Protein AF-A0A1H4UW12-F1 (afdb_monomer_lite)

Organism: Tsukamurella tyrosinosolvens (NCBI:txid57704)

Secondary structure (DSSP, 8-state):
--EEEEEEE----TTT-GGGSTT--SHHHHHHHHHHHS-HHHHHHS-SEEEEEEE--

Foldseek 3Di:
DKDKDKDFAAFQPCPVCVVQQPPDPDSVSSVVVCVVPPDPVVSNVRGPDMDMDTDDD

Structure (mmCIF, N/CA/C/O backbone):
data_AF-A0A1H4UW12-F1
#
_entry.id   AF-A0A1H4UW12-F1
#
loop_
_atom_site.group_PDB
_atom_site.id
_atom_site.type_symbol
_atom_site.label_atom_id
_atom_site.label_alt_id
_atom_site.label_comp_id
_atom_site.label_asym_id
_atom_site.label_entity_id
_atom_site.label_seq_id
_atom_site.pdbx_PDB_ins_code
_atom_site.Cartn_x
_atom_site.Cartn_y
_atom_site.Cartn_z
_atom_site.occupancy
_atom_site.B_iso_or_equiv
_atom_site.auth_seq_id
_atom_site.auth_comp_id
_atom_site.auth_asym_id
_atom_site.auth_atom_id
_atom_site.pdbx_PDB_model_num
ATOM 1 N N . MET A 1 1 ? -13.494 -10.068 17.420 1.00 87.44 1 MET A N 1
ATOM 2 C CA . MET A 1 1 ? -12.396 -9.725 18.370 1.00 87.44 1 MET A CA 1
ATOM 3 C C . MET A 1 1 ? -11.901 -8.383 17.898 1.00 87.44 1 MET A C 1
ATOM 5 O O . MET A 1 1 ? -11.507 -8.332 16.738 1.00 87.44 1 MET A O 1
ATOM 9 N N . PRO A 1 2 ? -11.897 -7.342 18.744 1.00 93.88 2 PRO A N 1
ATOM 10 C CA . PRO A 1 2 ? -11.587 -6.005 18.275 1.00 93.88 2 PRO A CA 1
ATOM 11 C C . PRO A 1 2 ? -10.182 -5.962 17.683 1.00 93.88 2 PRO A C 1
ATOM 13 O O . PRO A 1 2 ? -9.226 -6.473 18.278 1.00 93.88 2 PRO A O 1
ATOM 16 N N . HIS A 1 3 ? -10.066 -5.365 16.504 1.00 95.00 3 HIS A N 1
ATOM 17 C CA . HIS A 1 3 ? -8.811 -5.243 15.781 1.00 95.00 3 HIS A CA 1
ATOM 18 C C . HIS A 1 3 ? -8.663 -3.851 15.170 1.00 95.00 3 HIS A C 1
ATOM 20 O O . HIS A 1 3 ? -9.622 -3.099 15.019 1.00 95.00 3 HIS A O 1
ATOM 26 N N . ILE A 1 4 ? -7.427 -3.479 14.846 1.00 95.75 4 ILE A N 1
ATOM 27 C CA . ILE A 1 4 ? -7.133 -2.213 14.176 1.00 95.75 4 ILE A CA 1
ATOM 28 C C . ILE A 1 4 ? -6.991 -2.502 12.688 1.00 95.75 4 ILE A C 1
ATOM 30 O O . ILE A 1 4 ? -6.174 -3.334 12.292 1.00 95.75 4 ILE A O 1
ATOM 34 N N . ARG A 1 5 ? -7.764 -1.792 11.872 1.00 94.88 5 ARG A N 1
ATOM 35 C CA . ARG A 1 5 ? -7.571 -1.723 10.428 1.00 94.88 5 ARG A CA 1
ATOM 36 C C . ARG A 1 5 ? -6.772 -0.466 10.099 1.00 94.88 5 ARG A C 1
ATOM 38 O O . ARG A 1 5 ? -7.117 0.622 10.560 1.00 94.88 5 ARG A O 1
ATOM 45 N N . ILE A 1 6 ? -5.715 -0.635 9.313 1.00 93.44 6 ILE A N 1
ATOM 46 C CA . ILE A 1 6 ? -4.901 0.457 8.781 1.00 93.44 6 ILE A CA 1
ATOM 47 C C . ILE A 1 6 ? -5.044 0.423 7.263 1.00 93.44 6 ILE A C 1
ATOM 49 O O . ILE A 1 6 ? -4.680 -0.572 6.639 1.00 93.44 6 ILE A O 1
ATOM 53 N N . ASP A 1 7 ? -5.580 1.493 6.688 1.00 93.19 7 ASP A N 1
ATOM 54 C CA . ASP A 1 7 ? -5.671 1.694 5.246 1.00 93.19 7 ASP A CA 1
ATOM 55 C C . ASP A 1 7 ? -4.623 2.735 4.840 1.00 93.19 7 ASP A C 1
ATOM 57 O O . ASP A 1 7 ? -4.633 3.859 5.341 1.00 93.19 7 ASP A O 1
ATOM 61 N N . ALA A 1 8 ? -3.700 2.353 3.959 1.00 90.81 8 ALA A N 1
ATOM 62 C CA . ALA A 1 8 ? -2.636 3.218 3.463 1.00 90.81 8 ALA A CA 1
ATOM 63 C C . ALA A 1 8 ? -2.849 3.497 1.974 1.00 90.81 8 ALA A C 1
ATOM 65 O O . ALA A 1 8 ? -3.015 2.566 1.184 1.00 90.81 8 ALA A O 1
ATOM 66 N N . TYR A 1 9 ? -2.836 4.771 1.598 1.00 90.62 9 TYR A N 1
ATOM 67 C CA . TYR A 1 9 ? -3.031 5.219 0.225 1.00 90.62 9 TYR A CA 1
ATOM 68 C C . TYR A 1 9 ? -1.733 5.825 -0.296 1.00 90.62 9 TYR A C 1
ATOM 70 O O . TYR A 1 9 ? -1.156 6.708 0.338 1.00 90.62 9 TYR A O 1
ATOM 78 N N . TYR A 1 10 ? -1.267 5.350 -1.447 1.00 89.50 10 TYR A N 1
ATOM 79 C CA . TYR A 1 10 ? -0.050 5.848 -2.080 1.00 89.50 10 TYR A CA 1
ATOM 80 C C . TYR A 1 10 ? -0.082 5.630 -3.590 1.00 89.50 10 TYR A C 1
ATOM 82 O O . TYR A 1 10 ? -0.779 4.739 -4.086 1.00 89.50 10 TYR A O 1
ATOM 90 N N . THR A 1 11 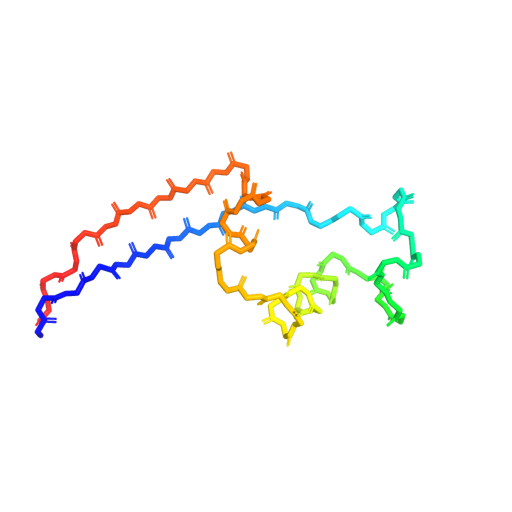? 0.692 6.433 -4.318 1.00 88.62 11 THR A N 1
ATOM 91 C CA . THR A 1 11 ? 0.879 6.287 -5.762 1.00 88.62 11 THR A CA 1
ATOM 92 C C . THR A 1 11 ? 2.295 5.777 -6.055 1.00 88.62 11 THR A C 1
ATOM 94 O O . THR A 1 11 ? 3.256 6.515 -5.838 1.00 88.62 11 THR A O 1
ATOM 97 N N . PRO A 1 12 ? 2.477 4.550 -6.581 1.00 85.62 12 PRO A N 1
ATOM 98 C CA . PRO A 1 12 ? 3.811 4.054 -6.906 1.00 85.62 12 PRO A CA 1
ATOM 99 C C . PRO A 1 12 ? 4.415 4.848 -8.068 1.00 85.62 12 PRO A C 1
ATOM 101 O O . PRO A 1 12 ? 3.755 5.117 -9.078 1.00 85.62 12 PRO A O 1
ATOM 104 N N . ASN A 1 13 ? 5.692 5.218 -7.953 1.00 77.56 13 ASN A N 1
ATOM 105 C CA . ASN A 1 13 ? 6.354 6.097 -8.917 1.00 77.56 13 ASN A CA 1
ATOM 106 C C . ASN A 1 13 ? 6.950 5.329 -10.111 1.00 77.56 13 ASN A C 1
ATOM 108 O O . ASN A 1 13 ? 8.155 5.332 -10.364 1.00 77.56 13 ASN A O 1
ATOM 112 N N . ILE A 1 14 ? 6.075 4.673 -10.874 1.00 74.44 14 ILE A N 1
ATOM 113 C CA . ILE A 1 14 ? 6.456 3.818 -12.008 1.00 74.44 14 ILE A CA 1
ATOM 114 C C . ILE A 1 14 ? 7.072 4.594 -13.189 1.00 74.44 14 ILE A C 1
ATOM 116 O O . ILE A 1 14 ? 7.735 4.012 -14.044 1.00 74.44 14 ILE A O 1
ATOM 120 N N . LYS A 1 15 ? 6.849 5.913 -13.269 1.00 67.25 15 LYS A N 1
ATOM 121 C CA . LYS A 1 15 ? 7.311 6.742 -14.395 1.00 67.25 15 LYS A CA 1
ATOM 122 C C . LYS A 1 15 ? 8.697 7.329 -14.182 1.00 67.25 15 LYS A C 1
ATOM 124 O O . LYS A 1 15 ? 9.444 7.448 -15.149 1.00 67.25 15 LYS A O 1
ATOM 129 N N . GLU A 1 16 ? 9.022 7.727 -12.957 1.00 64.56 16 GLU A N 1
ATOM 130 C CA . GLU A 1 16 ? 10.297 8.390 -12.672 1.00 64.56 16 GLU A CA 1
ATOM 131 C C . GLU A 1 16 ? 11.387 7.387 -12.292 1.00 64.56 16 GLU A C 1
ATOM 133 O O . GLU A 1 16 ? 12.564 7.675 -12.496 1.00 64.56 16 GLU A O 1
ATOM 138 N N . VAL A 1 17 ? 11.010 6.189 -11.820 1.00 70.69 17 VAL A N 1
ATOM 139 C CA . VAL A 1 17 ? 11.961 5.121 -11.482 1.00 70.69 17 VAL A CA 1
ATOM 140 C C . VAL A 1 17 ? 11.524 3.769 -12.074 1.00 70.69 17 VAL A C 1
ATOM 142 O O . VAL A 1 17 ? 11.153 2.857 -11.337 1.00 70.69 17 VAL A O 1
ATOM 145 N N . PRO A 1 18 ? 11.576 3.583 -13.409 1.00 64.00 18 PRO A N 1
ATOM 146 C CA . PRO A 1 18 ? 11.164 2.325 -14.046 1.00 64.00 18 PRO A CA 1
ATOM 147 C C . PRO A 1 18 ? 11.982 1.111 -13.577 1.00 64.00 18 PRO A C 1
ATOM 149 O O . PRO A 1 18 ? 11.485 -0.009 -13.554 1.00 64.00 18 PRO A O 1
ATOM 152 N N . GLU A 1 19 ? 13.237 1.334 -13.177 1.00 75.50 19 GLU A N 1
ATOM 153 C CA . GLU A 1 19 ? 14.134 0.293 -12.657 1.00 75.50 19 GLU A CA 1
ATOM 154 C C . GLU A 1 19 ? 13.711 -0.230 -11.275 1.00 75.50 19 GLU A C 1
ATOM 156 O O . GLU A 1 19 ? 14.076 -1.349 -10.919 1.00 75.50 19 GLU A O 1
ATOM 161 N N . ALA A 1 20 ? 12.922 0.540 -10.513 1.00 78.00 20 ALA A N 1
ATOM 162 C CA . ALA A 1 20 ? 12.414 0.115 -9.208 1.00 78.00 20 ALA A CA 1
ATOM 163 C C . ALA A 1 20 ? 11.312 -0.952 -9.321 1.00 78.00 20 ALA A C 1
ATOM 165 O O . ALA A 1 20 ? 11.093 -1.699 -8.371 1.00 78.00 20 ALA A O 1
ATOM 166 N N . TYR A 1 21 ? 10.659 -1.053 -10.485 1.00 88.12 21 TYR A N 1
ATOM 167 C CA . TYR A 1 21 ? 9.512 -1.930 -10.719 1.00 88.12 21 TYR A CA 1
ATOM 168 C C . TYR A 1 21 ? 9.740 -2.840 -11.937 1.00 88.12 21 TYR A C 1
ATOM 170 O O . TYR A 1 21 ? 9.119 -2.652 -12.990 1.00 88.12 21 TYR A O 1
ATOM 178 N N . PRO A 1 22 ? 10.648 -3.828 -11.837 1.00 86.38 22 PRO A N 1
ATOM 179 C CA . PRO A 1 22 ? 11.023 -4.671 -12.964 1.00 86.38 22 PRO A CA 1
ATOM 180 C C . PRO A 1 22 ? 9.816 -5.445 -13.508 1.00 86.38 22 PRO A C 1
ATOM 182 O O . PRO A 1 22 ? 9.267 -6.327 -12.853 1.00 86.38 22 PRO A O 1
ATOM 185 N N . GLY A 1 23 ? 9.423 -5.129 -14.743 1.00 82.69 23 GLY A N 1
ATOM 186 C CA . GLY A 1 23 ? 8.318 -5.792 -15.438 1.00 82.69 23 GLY A CA 1
ATOM 187 C C . GLY A 1 23 ? 6.932 -5.198 -15.178 1.00 82.69 23 GLY A C 1
ATOM 188 O O . GLY A 1 23 ? 5.981 -5.647 -15.812 1.00 82.69 23 GLY A O 1
ATOM 189 N N . ALA A 1 24 ? 6.802 -4.176 -14.327 1.00 88.06 24 ALA A N 1
ATOM 190 C CA . ALA A 1 24 ? 5.539 -3.465 -14.169 1.00 88.06 24 ALA A CA 1
ATOM 191 C C . ALA A 1 24 ? 5.329 -2.472 -15.323 1.00 88.06 24 ALA A C 1
ATOM 193 O O . ALA A 1 24 ? 6.201 -1.668 -15.649 1.00 88.06 24 ALA A O 1
ATOM 194 N N . THR A 1 25 ? 4.144 -2.500 -15.927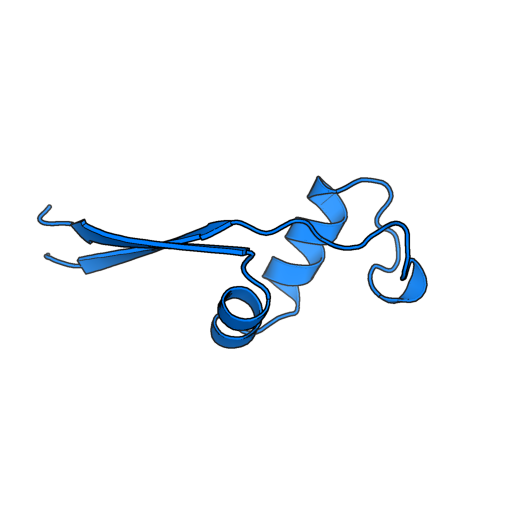 1.00 85.69 25 THR A N 1
ATOM 195 C CA . THR A 1 25 ? 3.716 -1.571 -16.987 1.00 85.69 25 THR A CA 1
ATOM 196 C C . THR A 1 25 ? 2.546 -0.687 -16.559 1.00 85.69 25 THR A C 1
ATOM 198 O O . THR A 1 25 ? 2.234 0.308 -17.217 1.00 85.69 25 THR A O 1
ATOM 201 N N . THR A 1 26 ? 1.912 -1.017 -15.433 1.00 89.25 26 THR A N 1
ATOM 202 C CA . THR A 1 26 ? 0.767 -0.304 -14.862 1.00 89.25 26 THR A CA 1
ATOM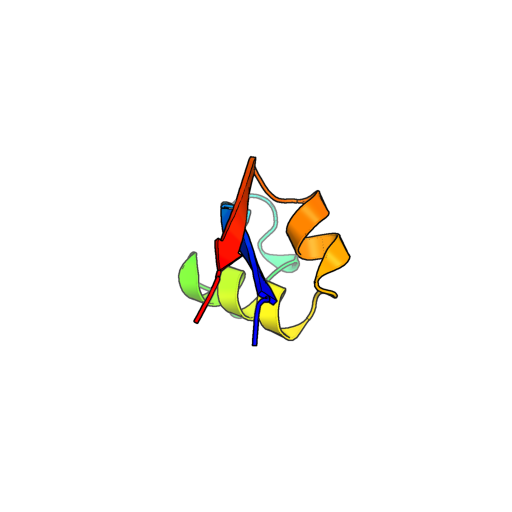 203 C C . THR A 1 26 ? 0.998 0.054 -13.394 1.00 89.25 26 THR A C 1
ATOM 205 O O . THR A 1 26 ? 1.736 -0.624 -12.683 1.00 89.25 26 THR A O 1
ATOM 208 N N . PHE A 1 27 ? 0.309 1.092 -12.902 1.00 89.06 27 PHE A N 1
ATOM 209 C CA . PHE A 1 27 ? 0.345 1.457 -11.478 1.00 89.06 27 PHE A CA 1
ATOM 210 C C . PHE A 1 27 ? -0.092 0.306 -10.563 1.00 89.06 27 PHE A C 1
ATOM 212 O O . PHE A 1 27 ? 0.464 0.155 -9.484 1.00 89.06 27 PHE A O 1
ATOM 219 N N . ALA A 1 28 ? -1.053 -0.517 -10.996 1.00 89.44 28 ALA A N 1
ATOM 220 C CA . ALA A 1 28 ? -1.511 -1.667 -10.223 1.00 89.44 28 ALA A CA 1
ATOM 221 C C . ALA A 1 28 ? -0.417 -2.739 -10.080 1.00 89.44 28 ALA A C 1
ATOM 223 O O . ALA A 1 28 ? -0.231 -3.274 -8.994 1.00 89.44 28 ALA A O 1
ATOM 224 N N . GLU A 1 29 ? 0.339 -3.019 -11.146 1.00 91.75 29 GLU A N 1
ATOM 225 C CA . GLU A 1 29 ? 1.469 -3.960 -11.095 1.00 91.75 29 GLU A CA 1
ATOM 226 C C . GLU A 1 29 ? 2.601 -3.444 -10.200 1.00 91.75 29 GLU A C 1
ATOM 228 O O . GLU A 1 29 ? 3.162 -4.213 -9.426 1.00 91.75 29 GLU A O 1
ATOM 233 N N . ALA A 1 30 ? 2.906 -2.143 -10.258 1.00 91.25 30 ALA A N 1
ATOM 234 C CA . ALA A 1 30 ? 3.897 -1.536 -9.371 1.00 91.25 30 ALA A CA 1
ATOM 235 C C . ALA A 1 30 ? 3.444 -1.558 -7.901 1.00 91.25 30 ALA A C 1
ATOM 237 O O . ALA A 1 30 ? 4.227 -1.895 -7.019 1.00 91.25 30 ALA A O 1
ATOM 238 N N . MET A 1 31 ? 2.162 -1.285 -7.641 1.00 89.94 31 MET A N 1
ATOM 239 C CA . MET A 1 31 ? 1.584 -1.376 -6.299 1.00 89.94 31 MET A CA 1
ATOM 240 C C . MET A 1 31 ? 1.653 -2.806 -5.756 1.00 89.94 31 MET A C 1
ATOM 242 O O . MET A 1 31 ? 2.022 -3.011 -4.605 1.00 89.94 31 MET A O 1
ATOM 246 N N . GLN A 1 32 ? 1.355 -3.805 -6.590 1.00 89.75 32 GLN A N 1
ATOM 247 C CA . GLN A 1 32 ? 1.479 -5.205 -6.193 1.00 89.75 32 GLN A CA 1
ATOM 248 C C . GLN A 1 32 ? 2.937 -5.588 -5.915 1.00 89.75 32 GLN A C 1
ATOM 250 O O . GLN A 1 32 ? 3.205 -6.262 -4.927 1.00 89.75 32 GLN A O 1
ATOM 255 N N . TYR A 1 33 ? 3.881 -5.120 -6.736 1.00 91.75 33 TYR A N 1
ATOM 256 C CA . TYR A 1 33 ? 5.305 -5.345 -6.498 1.00 91.75 33 TYR A CA 1
ATOM 257 C C . TYR A 1 33 ? 5.746 -4.795 -5.137 1.00 91.75 33 TYR A C 1
ATOM 259 O O . TYR A 1 33 ? 6.422 -5.498 -4.391 1.00 91.75 33 TYR A O 1
ATOM 267 N N . ASP A 1 34 ? 5.332 -3.580 -4.780 1.00 90.44 34 ASP A N 1
ATOM 268 C CA . ASP A 1 34 ? 5.616 -3.007 -3.462 1.00 90.44 34 ASP A CA 1
ATOM 269 C C . ASP A 1 34 ? 4.999 -3.847 -2.333 1.00 90.44 34 ASP A C 1
ATOM 271 O O . ASP A 1 34 ? 5.678 -4.140 -1.353 1.00 90.44 34 ASP A O 1
ATOM 275 N N . ILE A 1 35 ? 3.745 -4.293 -2.477 1.00 89.00 35 ILE A N 1
ATOM 276 C CA . ILE A 1 35 ? 3.079 -5.169 -1.496 1.00 89.00 35 ILE A CA 1
ATOM 277 C C . ILE A 1 35 ? 3.837 -6.492 -1.310 1.00 89.00 35 ILE A C 1
ATOM 279 O O . ILE A 1 35 ? 3.937 -6.993 -0.189 1.00 89.00 35 ILE A O 1
ATOM 283 N N . ASP A 1 36 ? 4.377 -7.049 -2.392 1.00 91.50 36 ASP A N 1
ATOM 284 C CA . ASP A 1 36 ? 5.065 -8.339 -2.377 1.00 91.50 36 ASP A CA 1
ATOM 285 C C . ASP A 1 36 ? 6.510 -8.242 -1.855 1.00 91.50 36 ASP A C 1
ATOM 287 O O . ASP A 1 36 ? 7.051 -9.237 -1.365 1.00 91.50 36 ASP A O 1
ATOM 291 N N . ASN A 1 37 ? 7.149 -7.070 -1.965 1.00 91.00 37 ASN A N 1
ATOM 292 C CA . ASN A 1 37 ? 8.587 -6.909 -1.718 1.00 91.00 37 ASN A CA 1
ATOM 293 C C . ASN A 1 37 ? 8.940 -5.976 -0.551 1.00 91.00 37 ASN A C 1
ATOM 295 O O . ASN A 1 37 ? 10.061 -6.064 -0.046 1.00 91.00 37 ASN A O 1
ATOM 299 N N . LEU A 1 38 ? 8.031 -5.108 -0.101 1.00 89.62 38 LEU A N 1
ATOM 300 C CA . LEU A 1 38 ? 8.280 -4.190 1.010 1.00 89.62 38 LEU A C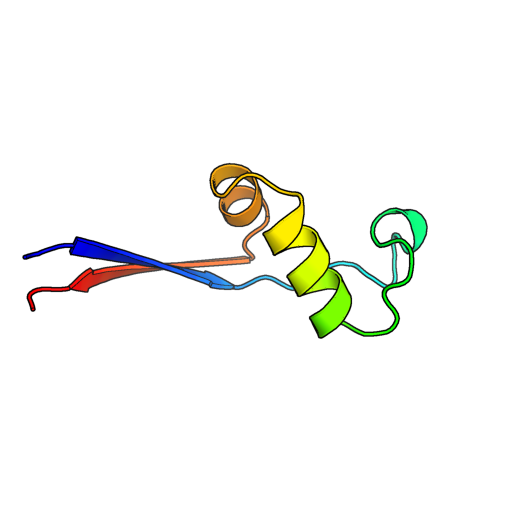A 1
ATOM 301 C C . LEU A 1 38 ? 7.669 -4.708 2.317 1.00 89.62 38 LEU A C 1
ATOM 303 O O . LEU A 1 38 ? 6.556 -5.239 2.336 1.00 89.62 38 LEU A O 1
ATOM 307 N N . PRO A 1 39 ? 8.353 -4.523 3.458 1.00 92.44 39 PRO A N 1
ATOM 308 C CA . PRO A 1 39 ? 7.729 -4.767 4.746 1.00 92.44 39 PRO A CA 1
ATOM 309 C C . PRO A 1 39 ? 6.591 -3.752 4.982 1.00 92.44 39 PRO A C 1
ATOM 311 O O . PRO A 1 39 ? 6.697 -2.595 4.566 1.00 92.44 39 PRO A O 1
ATOM 314 N N . PRO A 1 40 ? 5.534 -4.113 5.738 1.00 89.19 40 PRO A N 1
ATOM 315 C CA . PRO A 1 40 ? 4.385 -3.229 5.959 1.00 89.19 40 PRO A CA 1
ATOM 316 C C . PRO A 1 40 ? 4.736 -1.841 6.511 1.00 89.19 40 PRO A C 1
ATOM 318 O O . PRO A 1 40 ? 4.064 -0.862 6.204 1.00 89.19 40 PRO A O 1
ATOM 321 N N . ILE A 1 41 ? 5.800 -1.733 7.312 1.00 91.19 41 ILE A N 1
ATOM 322 C CA . ILE A 1 41 ? 6.245 -0.446 7.862 1.00 91.19 41 ILE A CA 1
ATOM 323 C C . ILE A 1 41 ? 6.821 0.491 6.794 1.00 91.19 41 ILE A C 1
ATOM 325 O O . ILE A 1 41 ? 6.675 1.704 6.912 1.00 91.19 41 ILE A O 1
ATOM 329 N N . GLU A 1 42 ? 7.440 -0.053 5.747 1.00 90.50 42 GLU A N 1
ATOM 330 C CA . GLU A 1 42 ? 7.965 0.743 4.637 1.00 90.50 42 GLU A CA 1
ATOM 331 C C . GLU A 1 42 ? 6.834 1.211 3.721 1.00 90.50 42 GLU A C 1
ATOM 333 O O . GLU A 1 42 ? 6.832 2.375 3.328 1.00 90.50 42 GLU A O 1
ATOM 338 N N . LEU A 1 43 ? 5.813 0.375 3.493 1.00 88.50 43 LEU A N 1
ATOM 339 C CA . LEU A 1 43 ? 4.586 0.786 2.794 1.00 88.50 43 LEU A CA 1
ATOM 340 C C . LEU A 1 43 ? 3.892 1.960 3.498 1.00 88.50 43 LEU A C 1
ATOM 342 O O . LEU A 1 43 ? 3.447 2.903 2.852 1.00 88.50 43 LEU A O 1
ATOM 346 N N . LEU A 1 44 ? 3.841 1.935 4.832 1.00 90.94 44 LEU A N 1
ATOM 347 C CA . LEU A 1 44 ? 3.294 3.045 5.614 1.00 90.94 44 LEU A CA 1
ATOM 348 C C . LEU A 1 44 ? 4.168 4.302 5.557 1.00 90.94 44 LEU A C 1
ATOM 350 O O . LEU A 1 44 ? 3.640 5.406 5.643 1.00 90.94 44 LEU A O 1
ATOM 354 N N . ALA A 1 45 ? 5.486 4.157 5.418 1.00 90.19 45 ALA A N 1
ATOM 355 C CA . ALA A 1 45 ? 6.402 5.293 5.340 1.00 90.19 45 ALA A CA 1
ATOM 35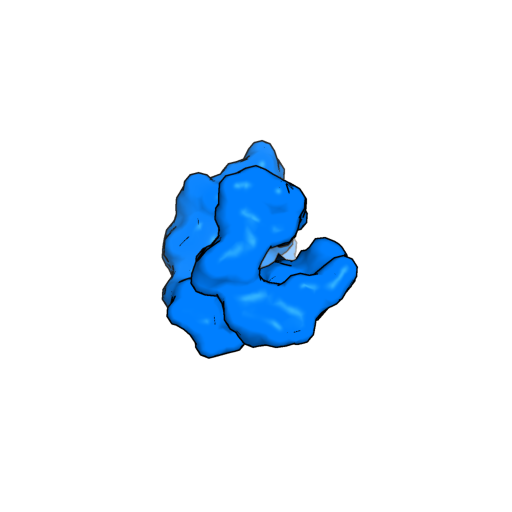6 C C . ALA A 1 45 ? 6.311 6.039 3.999 1.00 90.19 45 ALA A C 1
ATOM 358 O O . ALA A 1 45 ? 6.546 7.246 3.965 1.00 90.19 45 ALA A O 1
ATOM 359 N N . ILE A 1 46 ? 5.973 5.335 2.913 1.00 88.12 46 I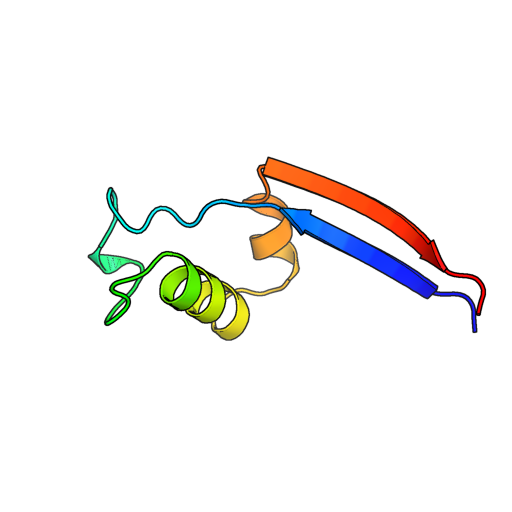LE A N 1
ATOM 360 C CA . ILE A 1 46 ? 5.761 5.929 1.582 1.00 88.12 46 ILE A CA 1
ATOM 361 C C . ILE A 1 46 ? 4.312 6.375 1.344 1.00 88.12 46 ILE A C 1
ATOM 363 O O . ILE A 1 46 ? 4.015 6.935 0.290 1.00 88.12 46 ILE A O 1
ATOM 367 N N . ALA A 1 47 ? 3.411 6.115 2.293 1.00 92.06 47 ALA A N 1
ATOM 368 C CA . ALA A 1 47 ? 2.006 6.457 2.158 1.00 92.06 47 ALA A CA 1
ATOM 369 C C . ALA A 1 47 ? 1.777 7.973 2.156 1.00 92.06 47 ALA A C 1
ATOM 371 O O . ALA A 1 47 ? 2.339 8.712 2.963 1.00 92.06 47 ALA A O 1
ATOM 372 N N . GLU A 1 48 ? 0.914 8.426 1.251 1.00 93.88 48 GLU A N 1
ATOM 373 C CA . GLU A 1 48 ? 0.474 9.819 1.159 1.00 93.88 48 GLU A CA 1
ATOM 374 C C . GLU A 1 48 ? -0.624 10.115 2.190 1.00 93.88 48 GLU A C 1
ATOM 376 O O . GLU A 1 48 ? -0.685 11.216 2.738 1.00 93.88 48 GLU A O 1
ATOM 381 N N . ASP A 1 49 ? -1.475 9.122 2.464 1.00 94.50 49 ASP A N 1
ATOM 382 C CA . ASP A 1 49 ? -2.521 9.170 3.485 1.00 94.50 49 ASP A CA 1
ATOM 383 C C . ASP A 1 49 ? -2.614 7.830 4.225 1.00 94.50 49 ASP A C 1
ATOM 385 O O . ASP A 1 49 ? -2.477 6.758 3.628 1.00 94.50 49 ASP A O 1
ATOM 389 N N . VAL A 1 50 ? -2.869 7.893 5.533 1.00 94.31 50 VAL A N 1
ATOM 390 C CA . VAL A 1 50 ? -3.038 6.718 6.395 1.00 94.31 50 VAL A CA 1
ATOM 391 C C . VAL A 1 50 ? -4.277 6.905 7.257 1.00 94.31 50 VAL A C 1
ATOM 393 O O . VAL A 1 50 ? -4.362 7.826 8.070 1.00 94.31 50 VAL A O 1
ATOM 396 N N . GLN A 1 51 ? -5.218 5.976 7.128 1.00 95.69 51 GLN A N 1
ATOM 397 C CA . GLN A 1 51 ? -6.447 5.943 7.907 1.00 95.69 51 GLN A CA 1
ATOM 398 C C . GLN A 1 51 ? -6.411 4.772 8.883 1.00 95.69 51 GLN A C 1
ATOM 400 O O . GLN A 1 51 ? -6.057 3.650 8.529 1.00 95.69 51 GLN A O 1
ATOM 405 N N . VAL A 1 52 ? -6.782 5.041 10.134 1.00 95.12 52 VAL A N 1
ATOM 406 C CA . VAL A 1 52 ? -6.767 4.053 11.215 1.00 95.12 52 VAL A CA 1
ATOM 407 C C . VAL A 1 52 ? -8.167 3.927 11.787 1.00 95.12 52 VAL A C 1
ATOM 409 O O . VAL A 1 52 ? -8.745 4.908 12.253 1.00 95.12 52 VAL A O 1
ATOM 412 N N . THR A 1 53 ? -8.697 2.708 11.778 1.00 97.25 53 THR A N 1
ATOM 413 C CA . THR A 1 53 ? -10.043 2.403 12.265 1.00 97.25 53 THR A CA 1
ATOM 414 C C . THR A 1 53 ? -9.978 1.298 13.311 1.00 97.25 53 THR A C 1
ATOM 416 O O . THR A 1 53 ? -9.384 0.246 13.075 1.00 97.25 53 THR A O 1
ATOM 419 N N . LEU A 1 54 ? -10.610 1.520 14.467 1.00 96.25 54 LEU A N 1
ATOM 420 C CA . LEU A 1 54 ? -10.917 0.437 15.398 1.00 96.25 54 LEU A CA 1
ATOM 421 C C . LEU A 1 54 ? -12.134 -0.318 14.861 1.00 96.25 54 LEU A C 1
ATOM 423 O O . LEU A 1 54 ? -13.212 0.260 14.727 1.00 96.25 54 LEU A O 1
ATOM 427 N N . VAL A 1 55 ? -11.947 -1.593 14.546 1.00 96.81 55 VAL A N 1
ATOM 428 C CA . VAL A 1 55 ? -13.007 -2.504 14.128 1.00 96.81 55 VAL A CA 1
ATOM 429 C C . VAL A 1 55 ? -13.412 -3.316 15.350 1.00 96.81 55 VAL A C 1
ATOM 431 O O . VAL A 1 55 ? -12.571 -3.968 15.967 1.00 96.81 55 VAL A O 1
ATOM 434 N N . ASP A 1 56 ? -14.684 -3.217 15.720 1.00 90.75 56 ASP A N 1
ATOM 435 C CA . ASP A 1 56 ? -15.288 -3.987 16.805 1.00 90.75 56 ASP A CA 1
ATOM 436 C C . ASP A 1 56 ? -16.342 -4.913 16.192 1.00 90.75 56 ASP A C 1
ATOM 438 O O . ASP A 1 56 ? -17.493 -4.530 15.972 1.00 90.75 56 ASP A O 1
ATOM 442 N N . ASP A 1 57 ? -15.869 -6.088 15.784 1.00 80.62 57 ASP A N 1
ATOM 443 C CA . ASP A 1 57 ? -16.598 -7.176 15.133 1.00 80.62 57 ASP A CA 1
ATOM 444 C C . ASP A 1 57 ? -16.819 -8.385 16.060 1.00 80.62 57 ASP A C 1
ATOM 446 O O . ASP A 1 57 ? -15.881 -8.797 16.802 1.00 80.62 57 ASP A O 1
#

Sequence (57 aa):
MPHIRIDAYYTPNIKEVPEAYPGATTFAEAMQYDIDNLPPIELLAIAEDVQVTLVDD

Radius of gyration: 13.58 Å; chains: 1; bounding box: 31×20×35 Å

pLDDT: mean 88.14, std 7.7, range [64.0, 97.25]